Protein AF-A0A2V6VYV8-F1 (afdb_monomer)

Structure (mmCIF, N/CA/C/O backbone):
data_AF-A0A2V6VYV8-F1
#
_entry.id   AF-A0A2V6VYV8-F1
#
loop_
_atom_site.group_PDB
_atom_site.id
_atom_site.type_symbol
_atom_site.label_atom_id
_atom_site.label_alt_id
_atom_site.label_comp_id
_atom_site.label_asym_id
_atom_site.label_entity_id
_atom_site.label_seq_id
_atom_site.pdbx_PDB_ins_code
_atom_site.Cartn_x
_atom_site.Cartn_y
_atom_site.Cartn_z
_atom_site.occupancy
_atom_site.B_iso_or_equiv
_atom_site.auth_seq_id
_atom_site.auth_comp_id
_atom_site.auth_asym_id
_atom_site.auth_atom_id
_atom_site.pdbx_PDB_model_num
ATOM 1 N N . MET A 1 1 ? -7.752 -7.048 8.127 1.00 74.19 1 MET A N 1
ATOM 2 C CA . MET A 1 1 ? -6.742 -6.313 7.335 1.00 74.19 1 MET A CA 1
ATOM 3 C C . MET A 1 1 ? -7.467 -5.570 6.219 1.00 74.19 1 MET A C 1
ATOM 5 O O . MET A 1 1 ? -8.285 -6.198 5.564 1.00 74.19 1 MET A O 1
ATOM 9 N N . LEU A 1 2 ? -7.245 -4.263 6.043 1.00 86.38 2 LEU A N 1
ATOM 10 C CA . LEU A 1 2 ? -7.823 -3.490 4.931 1.00 86.38 2 LEU A CA 1
ATOM 11 C C . LEU A 1 2 ? -6.722 -3.170 3.929 1.00 86.38 2 LEU A C 1
ATOM 13 O O . LEU A 1 2 ? -5.748 -2.517 4.293 1.00 86.38 2 LEU A O 1
ATOM 17 N N . ILE A 1 3 ? -6.866 -3.623 2.689 1.00 88.94 3 ILE A N 1
ATOM 18 C CA . ILE A 1 3 ? -5.877 -3.365 1.648 1.00 88.94 3 ILE A CA 1
ATOM 19 C C . ILE A 1 3 ? -6.174 -2.013 0.993 1.00 88.94 3 ILE A C 1
ATOM 21 O O . ILE A 1 3 ? -7.302 -1.714 0.606 1.00 88.94 3 ILE A O 1
ATOM 25 N N . ALA A 1 4 ? -5.144 -1.188 0.852 1.00 87.50 4 ALA A N 1
ATOM 26 C CA . ALA A 1 4 ? -5.199 0.112 0.210 1.00 87.50 4 ALA A CA 1
ATOM 27 C C . ALA A 1 4 ? -4.331 0.135 -1.047 1.00 87.50 4 ALA A C 1
ATOM 29 O O . ALA A 1 4 ? -3.168 -0.277 -1.028 1.00 87.50 4 ALA A O 1
ATOM 30 N N . ARG A 1 5 ? -4.886 0.696 -2.123 1.00 89.62 5 ARG A N 1
ATOM 31 C CA . ARG A 1 5 ? -4.128 1.147 -3.289 1.00 89.62 5 ARG A CA 1
ATOM 32 C C . ARG A 1 5 ? -3.855 2.640 -3.147 1.00 89.62 5 ARG A C 1
ATOM 34 O O . ARG A 1 5 ? -4.790 3.427 -2.987 1.00 89.62 5 ARG A O 1
ATOM 41 N N . PHE A 1 6 ? -2.592 3.033 -3.230 1.00 86.88 6 PHE A N 1
ATOM 42 C CA . PHE A 1 6 ? -2.167 4.410 -2.993 1.00 86.88 6 PHE A CA 1
ATOM 43 C C . PHE A 1 6 ? -1.072 4.849 -3.965 1.00 86.88 6 PHE A C 1
ATOM 45 O O . PHE A 1 6 ? -0.425 4.026 -4.615 1.00 86.88 6 PHE A O 1
ATOM 52 N N . ARG A 1 7 ? -0.881 6.164 -4.080 1.00 87.00 7 ARG A N 1
ATOM 53 C CA . ARG A 1 7 ? 0.137 6.780 -4.937 1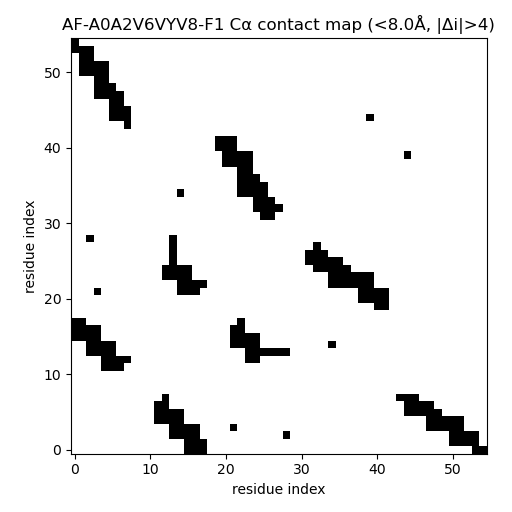.00 87.00 7 ARG A CA 1
ATOM 54 C C . ARG A 1 7 ? 1.278 7.333 -4.079 1.00 87.00 7 ARG A C 1
ATOM 56 O O . ARG A 1 7 ? 1.013 8.024 -3.097 1.00 87.00 7 ARG A O 1
ATOM 63 N N . VAL A 1 8 ? 2.521 7.039 -4.457 1.00 84.94 8 VAL A N 1
ATOM 64 C CA . VAL A 1 8 ? 3.740 7.643 -3.888 1.00 84.94 8 VAL A CA 1
ATOM 65 C C . VAL A 1 8 ? 4.615 8.100 -5.042 1.00 84.94 8 VAL A C 1
ATOM 67 O O . VAL A 1 8 ? 5.077 7.263 -5.821 1.00 84.94 8 VAL A O 1
ATOM 70 N N . GLY A 1 9 ? 4.818 9.413 -5.166 1.00 84.81 9 GLY A N 1
ATOM 71 C CA . GLY A 1 9 ? 5.368 10.000 -6.391 1.00 84.81 9 GLY A CA 1
ATOM 72 C C . GLY A 1 9 ? 4.543 9.559 -7.605 1.00 84.81 9 GLY A C 1
ATOM 73 O O . GLY A 1 9 ? 3.312 9.557 -7.554 1.00 84.81 9 GLY A O 1
ATOM 74 N N . ASP A 1 10 ? 5.219 9.067 -8.642 1.00 85.38 10 ASP A N 1
ATOM 75 C CA . ASP A 1 10 ? 4.584 8.554 -9.864 1.00 85.38 10 ASP A CA 1
ATOM 76 C C . ASP A 1 10 ? 4.330 7.039 -9.861 1.00 85.38 10 ASP A C 1
ATOM 78 O O . ASP A 1 10 ? 3.988 6.448 -10.891 1.00 85.38 10 ASP A O 1
ATOM 82 N N . ALA A 1 11 ? 4.440 6.389 -8.700 1.00 86.00 11 ALA A N 1
ATOM 83 C CA . ALA A 1 11 ? 4.203 4.958 -8.560 1.00 86.00 11 ALA A CA 1
ATOM 84 C C . ALA A 1 11 ? 2.874 4.661 -7.856 1.00 86.00 11 ALA A C 1
ATOM 86 O O . ALA A 1 11 ? 2.540 5.239 -6.819 1.00 86.00 11 ALA A O 1
ATOM 87 N N . THR A 1 12 ? 2.128 3.699 -8.401 1.00 88.19 12 THR A N 1
ATOM 88 C CA . THR A 1 12 ? 0.995 3.076 -7.708 1.00 88.19 12 THR A CA 1
ATOM 89 C C . THR A 1 12 ? 1.523 1.918 -6.872 1.00 88.19 12 THR A C 1
ATOM 91 O O . THR A 1 12 ? 2.246 1.060 -7.378 1.00 88.19 12 THR A O 1
ATOM 94 N N . ARG A 1 13 ? 1.169 1.899 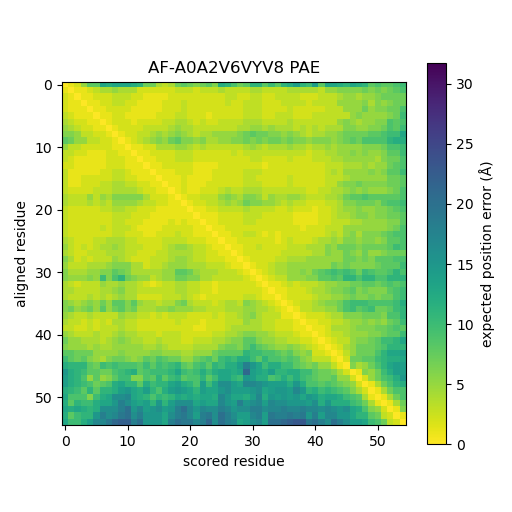-5.591 1.00 89.62 13 ARG A N 1
ATOM 95 C CA . ARG A 1 13 ? 1.586 0.893 -4.613 1.00 89.62 13 ARG A CA 1
ATOM 96 C C . ARG A 1 13 ? 0.364 0.290 -3.927 1.00 89.62 13 ARG A C 1
ATOM 98 O O . ARG A 1 13 ? -0.730 0.862 -3.952 1.00 89.62 13 ARG A O 1
ATOM 105 N N . TYR A 1 14 ? 0.579 -0.858 -3.300 1.00 90.25 14 TYR A N 1
ATOM 106 C CA . TYR A 1 14 ? -0.417 -1.546 -2.493 1.00 90.25 14 TYR A CA 1
ATOM 107 C C . TYR A 1 14 ? 0.115 -1.744 -1.082 1.00 90.25 14 TYR A C 1
ATOM 109 O O . TYR A 1 14 ? 1.322 -1.828 -0.853 1.00 90.25 14 TYR A O 1
ATOM 117 N N . GLY A 1 15 ? -0.787 -1.784 -0.118 1.00 91.75 15 GLY A N 1
ATOM 118 C CA . GLY A 1 15 ? -0.422 -1.956 1.275 1.00 91.75 15 GLY A CA 1
ATOM 119 C C . GLY A 1 15 ? -1.625 -2.242 2.145 1.00 91.75 15 GLY A C 1
ATOM 120 O O . GLY A 1 15 ? -2.742 -2.324 1.645 1.00 91.75 15 GLY A O 1
ATOM 121 N N . ALA A 1 16 ? -1.397 -2.386 3.443 1.00 90.62 16 ALA A N 1
ATOM 122 C CA . ALA A 1 16 ? -2.458 -2.556 4.424 1.00 90.62 16 ALA A CA 1
ATOM 123 C C . ALA A 1 16 ? -2.601 -1.287 5.266 1.00 90.62 16 ALA A C 1
ATOM 125 O O . ALA A 1 16 ? -1.602 -0.729 5.722 1.00 90.62 16 ALA A O 1
ATOM 126 N N . LEU A 1 17 ? -3.838 -0.840 5.473 1.00 89.19 17 LEU A N 1
ATOM 127 C CA . LEU A 1 17 ? -4.163 0.206 6.434 1.00 89.19 17 LEU A CA 1
ATOM 128 C C . LEU A 1 17 ? -3.975 -0.330 7.854 1.00 89.19 17 LEU A C 1
ATOM 130 O O . LEU A 1 17 ? -4.627 -1.294 8.261 1.00 89.19 17 LEU A O 1
ATOM 134 N N . GLU A 1 18 ? -3.106 0.337 8.602 1.00 88.44 18 GLU A N 1
ATOM 135 C CA . GLU A 1 18 ? -2.871 0.131 10.026 1.00 88.44 18 GLU A CA 1
ATOM 136 C C . GLU A 1 18 ? -2.995 1.490 10.727 1.00 88.44 18 GLU A C 1
ATOM 138 O O . GLU A 1 18 ? -2.113 2.353 10.645 1.00 88.44 18 GLU A O 1
ATOM 143 N N . GLY A 1 19 ? -4.144 1.715 11.371 1.00 86.69 19 GLY A N 1
ATOM 144 C CA . GLY A 1 19 ? -4.485 3.002 11.976 1.00 86.69 19 GLY A CA 1
ATOM 145 C C . GLY A 1 19 ? -4.456 4.141 10.952 1.00 86.69 19 GLY A C 1
ATOM 146 O O . GLY A 1 19 ? -5.184 4.119 9.964 1.00 86.69 19 GLY A O 1
ATOM 147 N N . LYS A 1 20 ? -3.594 5.138 11.191 1.00 86.62 20 LYS A N 1
ATOM 148 C CA . LYS A 1 20 ? -3.397 6.310 10.315 1.00 86.62 20 LYS A CA 1
ATOM 149 C C . LYS A 1 20 ? -2.229 6.149 9.334 1.00 86.62 20 LYS A C 1
ATOM 151 O O . LYS A 1 20 ? -1.693 7.139 8.833 1.00 86.62 20 LYS A O 1
ATOM 156 N N . THR A 1 21 ? -1.797 4.916 9.088 1.00 89.56 21 THR A N 1
ATOM 157 C CA . THR A 1 21 ? -0.672 4.616 8.199 1.00 89.56 21 THR A CA 1
ATOM 158 C C . THR A 1 21 ? -1.018 3.504 7.225 1.00 89.56 21 THR A C 1
ATOM 160 O O . THR A 1 21 ? -1.859 2.652 7.506 1.00 89.56 21 THR A O 1
ATOM 163 N N . VAL A 1 22 ? -0.350 3.505 6.076 1.00 90.75 22 VAL A N 1
ATOM 164 C CA . VAL A 1 22 ? -0.340 2.378 5.148 1.00 90.75 22 VAL A CA 1
ATOM 165 C C . VAL A 1 22 ? 1.015 1.692 5.233 1.00 90.75 22 VAL A C 1
ATOM 167 O O . VAL A 1 22 ? 2.053 2.320 5.006 1.00 90.75 22 VAL A O 1
ATOM 170 N N . ILE A 1 23 ? 1.013 0.397 5.531 1.00 92.50 23 ILE A N 1
ATOM 171 C CA . ILE A 1 23 ? 2.202 -0.446 5.426 1.00 92.50 23 ILE A CA 1
ATOM 172 C C . ILE A 1 23 ? 2.299 -0.936 3.988 1.00 92.50 23 ILE A C 1
ATOM 174 O O . ILE A 1 23 ? 1.455 -1.713 3.540 1.00 92.50 23 ILE A O 1
ATOM 178 N N . GLU A 1 24 ? 3.316 -0.492 3.257 1.00 91.69 24 GLU A N 1
ATOM 179 C CA . GLU A 1 24 ? 3.547 -0.927 1.882 1.00 91.69 24 GLU A CA 1
ATOM 180 C C . GLU A 1 24 ? 3.819 -2.430 1.842 1.00 91.69 24 GLU A C 1
ATOM 182 O O . GLU A 1 24 ? 4.548 -2.973 2.676 1.00 91.69 24 GLU A O 1
ATOM 187 N N . HIS A 1 25 ? 3.214 -3.104 0.876 1.00 93.00 25 HIS A N 1
ATOM 188 C CA . HIS A 1 25 ? 3.431 -4.514 0.602 1.00 93.00 25 HIS A CA 1
ATOM 189 C C . HIS A 1 25 ? 4.107 -4.662 -0.759 1.00 93.00 25 HIS A C 1
ATOM 191 O O . HIS A 1 25 ? 3.853 -3.895 -1.689 1.00 93.00 25 HIS A O 1
ATOM 197 N N . ALA A 1 26 ? 4.983 -5.656 -0.871 1.00 89.75 26 ALA A N 1
ATOM 198 C CA . ALA A 1 26 ? 5.531 -6.065 -2.152 1.00 89.75 26 ALA A CA 1
ATOM 199 C C . ALA A 1 26 ? 4.448 -6.791 -2.959 1.00 89.75 26 ALA A C 1
ATOM 201 O O . ALA A 1 26 ? 3.731 -7.624 -2.403 1.00 89.75 26 ALA A O 1
ATOM 202 N N . GLY A 1 27 ? 4.374 -6.477 -4.256 1.00 88.44 27 GLY A N 1
ATOM 203 C CA . GLY A 1 27 ? 3.432 -7.064 -5.207 1.00 88.44 27 GLY A CA 1
ATOM 204 C C . GLY A 1 27 ? 2.035 -6.446 -5.162 1.00 88.44 27 GLY A C 1
ATOM 205 O O . GLY A 1 27 ? 1.874 -5.250 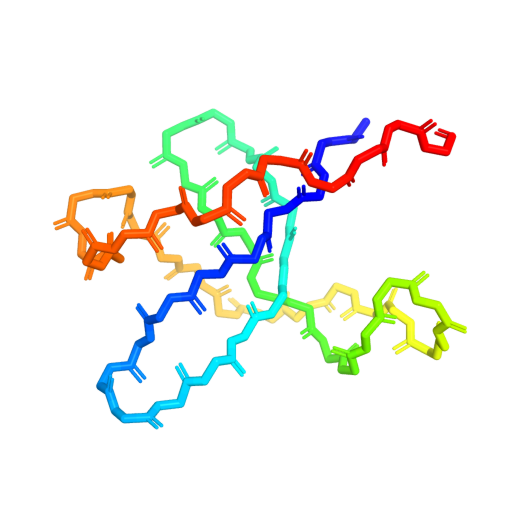-4.904 1.00 88.44 27 GLY A O 1
ATOM 206 N N . THR A 1 28 ? 1.025 -7.252 -5.482 1.00 87.56 28 THR A N 1
ATOM 207 C CA . THR A 1 28 ? -0.375 -6.823 -5.592 1.00 87.56 28 THR A CA 1
ATOM 208 C C . THR A 1 28 ? -1.283 -7.738 -4.774 1.00 87.56 28 THR A C 1
ATOM 210 O O . THR A 1 28 ? -0.902 -8.874 -4.496 1.00 87.56 28 THR A O 1
ATOM 213 N N . PRO A 1 29 ? -2.494 -7.286 -4.407 1.00 85.88 29 PRO A N 1
ATOM 214 C CA . PRO A 1 29 ? -3.426 -8.074 -3.596 1.00 85.88 29 PRO A CA 1
ATOM 215 C C . PRO A 1 29 ? -3.886 -9.379 -4.255 1.00 85.88 29 PRO A C 1
ATOM 217 O O . PRO A 1 29 ? -4.353 -10.277 -3.569 1.00 85.88 29 PRO A O 1
ATOM 220 N N . TRP A 1 30 ? -3.772 -9.469 -5.583 1.00 84.31 30 TRP A N 1
ATOM 221 C CA . TRP A 1 30 ? -4.194 -10.624 -6.384 1.00 84.31 30 TRP A CA 1
ATOM 222 C C . T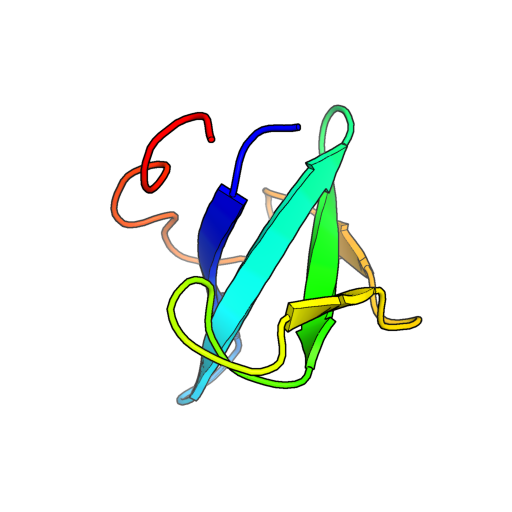RP A 1 30 ? -3.038 -11.583 -6.705 1.00 84.31 30 TRP A C 1
ATOM 224 O O . TRP A 1 30 ? -3.228 -12.551 -7.433 1.00 84.31 30 TRP A O 1
ATOM 234 N N . ALA A 1 31 ? -1.833 -11.290 -6.216 1.00 84.56 31 ALA A N 1
ATOM 235 C CA . ALA A 1 31 ? -0.628 -12.084 -6.427 1.00 84.56 31 ALA A CA 1
ATOM 236 C C . ALA A 1 31 ? 0.147 -12.198 -5.103 1.00 84.56 31 ALA A C 1
ATOM 238 O O . ALA A 1 31 ? -0.435 -12.143 -4.019 1.00 84.56 31 ALA A O 1
ATOM 239 N N . THR A 1 32 ? 1.472 -12.348 -5.166 1.00 83.44 32 THR A N 1
ATOM 240 C CA . THR A 1 32 ? 2.333 -12.321 -3.980 1.00 83.44 32 THR A CA 1
ATOM 241 C C . THR A 1 32 ? 2.175 -10.982 -3.255 1.00 83.44 32 THR A C 1
ATOM 243 O O . THR A 1 32 ? 2.688 -9.972 -3.726 1.00 83.44 32 THR A O 1
ATOM 246 N N . PHE A 1 33 ? 1.481 -10.979 -2.113 1.00 89.62 33 PHE A N 1
ATOM 247 C CA . PHE A 1 33 ? 1.203 -9.790 -1.305 1.00 89.62 33 PHE A CA 1
ATOM 248 C C . PHE A 1 33 ? 1.915 -9.884 0.047 1.00 89.62 33 PHE A C 1
ATOM 250 O O . PHE A 1 33 ? 1.357 -10.342 1.045 1.00 89.62 33 PHE A O 1
ATOM 257 N N . ARG A 1 34 ? 3.193 -9.489 0.084 1.00 90.50 34 ARG A N 1
ATOM 258 C CA . ARG A 1 34 ? 4.040 -9.655 1.278 1.00 90.50 34 ARG A CA 1
ATOM 259 C C . ARG A 1 34 ? 4.269 -8.328 1.979 1.00 90.50 34 ARG A C 1
ATOM 261 O O . ARG A 1 34 ? 4.718 -7.369 1.355 1.00 90.50 34 ARG A O 1
ATOM 268 N N . ARG A 1 35 ? 4.031 -8.294 3.292 1.00 89.81 35 ARG A N 1
ATOM 269 C CA . ARG A 1 35 ? 4.269 -7.113 4.131 1.00 89.81 35 ARG A CA 1
ATOM 270 C C . ARG A 1 35 ? 5.699 -6.604 3.964 1.00 89.81 35 ARG A C 1
ATOM 272 O O . ARG A 1 35 ? 6.662 -7.334 4.200 1.00 89.81 35 ARG A O 1
ATOM 279 N N . GLY A 1 36 ? 5.823 -5.353 3.541 1.00 87.00 36 GLY A N 1
ATOM 280 C CA . GLY A 1 36 ? 7.091 -4.649 3.437 1.00 87.00 36 GLY A CA 1
ATOM 281 C C . GLY A 1 36 ? 7.460 -3.935 4.737 1.00 87.00 36 GLY A C 1
ATOM 282 O O . GLY A 1 36 ? 6.769 -4.017 5.752 1.00 87.00 36 GLY A O 1
ATOM 283 N N . ARG A 1 37 ? 8.582 -3.209 4.695 1.00 84.94 37 ARG A N 1
ATOM 284 C CA . ARG A 1 37 ? 9.084 -2.407 5.827 1.00 84.94 37 ARG A CA 1
ATOM 285 C C . ARG A 1 37 ? 8.691 -0.930 5.749 1.00 84.94 37 ARG A C 1
ATOM 287 O O . ARG A 1 37 ? 8.759 -0.233 6.757 1.00 84.94 37 ARG A O 1
ATOM 294 N N . LYS A 1 38 ? 8.292 -0.445 4.567 1.00 90.19 38 LYS A N 1
ATOM 295 C CA . LYS A 1 38 ? 8.008 0.974 4.335 1.00 90.19 38 LYS A CA 1
ATOM 296 C C . LYS A 1 38 ? 6.608 1.327 4.829 1.00 90.19 38 LYS A C 1
ATOM 298 O O . LYS A 1 38 ? 5.641 0.630 4.528 1.00 90.19 38 LYS A O 1
ATOM 303 N N . ARG A 1 39 ? 6.518 2.411 5.594 1.00 91.06 39 ARG A N 1
ATOM 304 C CA . ARG A 1 39 ? 5.266 2.948 6.131 1.00 91.06 39 ARG A CA 1
ATOM 305 C C . ARG A 1 39 ? 5.033 4.318 5.530 1.00 91.06 39 ARG A C 1
ATOM 307 O O . ARG A 1 39 ? 5.974 5.101 5.429 1.00 91.06 39 ARG A O 1
ATOM 314 N N . HIS A 1 4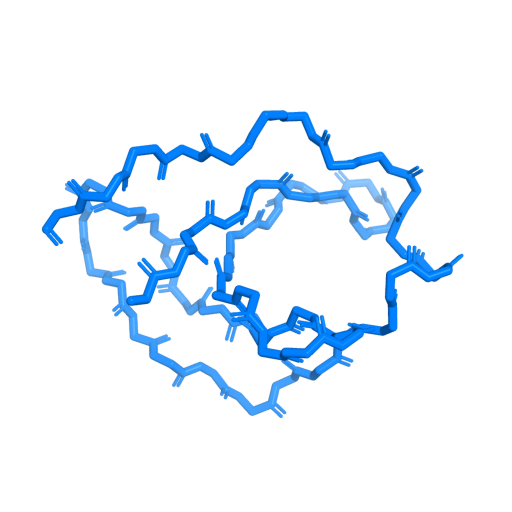0 ? 3.790 4.599 5.177 1.00 88.31 40 HIS A N 1
ATOM 315 C CA . HIS A 1 40 ? 3.389 5.896 4.658 1.00 88.31 40 HIS A CA 1
ATOM 316 C C . HIS A 1 40 ? 2.277 6.466 5.525 1.00 88.31 40 HIS A C 1
ATOM 318 O O . HIS A 1 40 ? 1.299 5.775 5.815 1.00 88.31 40 HIS A O 1
ATOM 324 N N . SER A 1 41 ? 2.423 7.718 5.953 1.00 87.12 41 SER A N 1
ATOM 325 C CA . SER A 1 41 ? 1.324 8.434 6.604 1.00 87.12 41 SER A CA 1
ATOM 326 C C . SER A 1 41 ? 0.210 8.680 5.591 1.00 87.12 41 SER A C 1
ATOM 328 O O . SER A 1 41 ? 0.505 9.018 4.445 1.00 87.12 41 SER A O 1
ATOM 330 N N . LEU A 1 42 ? -1.059 8.579 6.006 1.00 81.56 42 LEU A N 1
ATOM 331 C CA . LEU A 1 42 ? -2.195 8.902 5.127 1.00 81.56 42 LEU A CA 1
ATOM 332 C C . LEU A 1 42 ? -2.132 10.335 4.576 1.00 81.56 42 LEU A C 1
ATOM 334 O O . LEU A 1 42 ? -2.638 10.584 3.492 1.00 81.56 42 LEU A O 1
ATOM 338 N N . HIS A 1 43 ? -1.459 11.250 5.277 1.00 79.62 43 HIS A N 1
ATOM 339 C CA . HIS A 1 43 ? -1.234 12.621 4.810 1.00 79.62 43 HIS A CA 1
ATOM 340 C C . HIS A 1 43 ? -0.203 12.724 3.673 1.00 79.62 43 HIS A C 1
ATOM 342 O O . HIS A 1 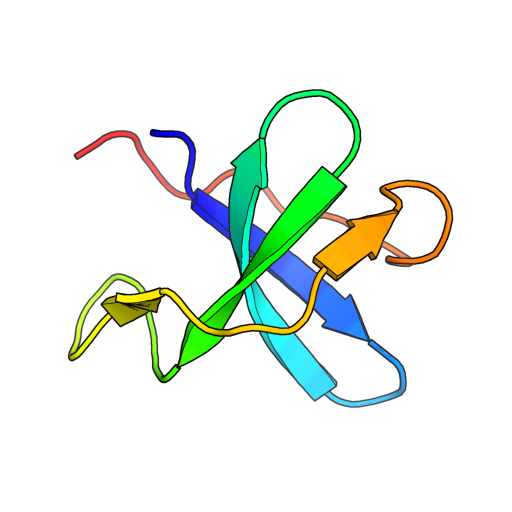43 ? -0.213 13.696 2.928 1.00 79.62 43 HIS A O 1
ATOM 348 N N . GLN A 1 44 ? 0.708 11.752 3.555 1.00 73.62 44 GLN A N 1
ATOM 349 C CA . GLN A 1 44 ? 1.768 11.735 2.536 1.00 73.62 44 GLN A CA 1
ATOM 350 C C . GLN A 1 44 ? 1.337 11.009 1.261 1.00 73.62 44 GLN A C 1
ATOM 352 O O . GLN A 1 44 ? 1.865 11.276 0.183 1.00 73.62 44 GLN A O 1
ATOM 357 N N . VAL A 1 45 ? 0.404 10.062 1.375 1.00 72.56 45 VAL A N 1
ATOM 358 C CA . VAL A 1 45 ? -0.112 9.327 0.220 1.00 7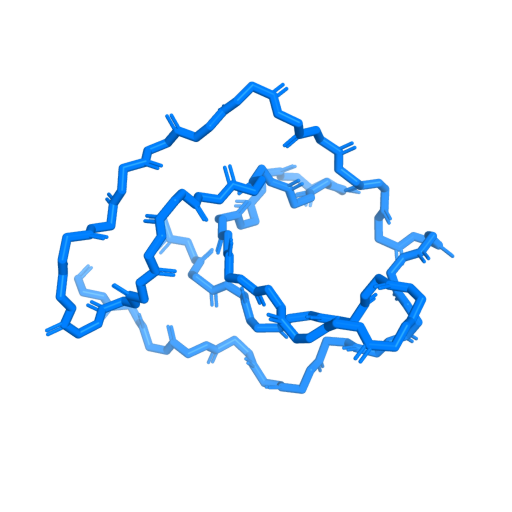2.56 45 VAL A CA 1
ATOM 359 C C . VAL A 1 45 ? -1.225 10.128 -0.431 1.00 72.56 45 VAL A C 1
ATOM 361 O O . VAL A 1 45 ? -2.316 10.238 0.112 1.00 72.56 45 VAL A O 1
ATOM 364 N N . GLY A 1 46 ? -0.938 10.691 -1.607 1.00 71.12 46 GLY A N 1
ATOM 365 C CA . GLY A 1 46 ? -1.793 11.713 -2.220 1.00 71.12 46 GLY A CA 1
ATOM 366 C C . GLY A 1 46 ? -3.274 11.326 -2.320 1.00 71.12 46 GLY A C 1
ATOM 367 O O . GLY A 1 46 ? -4.140 12.072 -1.882 1.00 71.12 46 GLY A O 1
ATOM 368 N N . SER A 1 47 ? -3.599 10.155 -2.878 1.00 65.94 47 SER A N 1
ATOM 369 C CA . SER A 1 47 ? -4.983 9.658 -2.926 1.00 65.94 47 SER A CA 1
ATOM 370 C C . SER A 1 47 ? -5.051 8.148 -2.734 1.00 65.94 47 SER A C 1
ATOM 372 O O . SER A 1 47 ? -4.434 7.379 -3.478 1.00 65.94 47 SER A O 1
ATOM 374 N N . LEU A 1 48 ? -5.855 7.723 -1.762 1.00 65.38 48 LEU A N 1
ATOM 375 C CA . LEU A 1 48 ? -6.285 6.338 -1.598 1.00 65.38 48 LEU A CA 1
ATOM 376 C C . LEU A 1 48 ? -7.441 6.101 -2.565 1.00 65.38 48 LEU A C 1
ATOM 378 O O . LEU A 1 48 ? -8.571 6.506 -2.305 1.00 65.38 48 LEU A O 1
ATOM 382 N N . LYS A 1 49 ? -7.169 5.481 -3.714 1.00 59.56 49 LYS A N 1
ATOM 383 C CA . LYS A 1 49 ? -8.234 5.168 -4.676 1.00 59.56 49 LYS A CA 1
ATOM 384 C C . LYS A 1 49 ? -8.866 3.833 -4.301 1.00 59.56 49 LYS A C 1
ATOM 386 O O . LYS A 1 49 ? -8.443 2.811 -4.843 1.00 59.56 49 LYS A O 1
ATOM 391 N N . ASN A 1 50 ? -9.869 3.911 -3.424 1.00 57.44 50 ASN A N 1
ATOM 392 C CA . ASN A 1 50 ? -10.679 2.835 -2.842 1.00 57.44 50 ASN A CA 1
ATOM 393 C C . ASN A 1 50 ? -9.894 1.788 -2.025 1.00 57.44 50 ASN A C 1
ATOM 395 O O . ASN A 1 50 ? -8.926 1.213 -2.528 1.00 57.44 50 ASN A O 1
ATOM 399 N N . PRO A 1 51 ? -10.321 1.471 -0.785 1.00 61.38 51 PRO A N 1
ATOM 400 C CA . PRO A 1 51 ? -9.871 0.253 -0.124 1.00 61.38 51 PRO A CA 1
ATOM 401 C C . PRO A 1 51 ? -10.342 -0.949 -0.953 1.00 61.38 51 PRO A C 1
ATOM 403 O O . PRO A 1 51 ? -11.534 -1.123 -1.206 1.00 61.38 51 PRO A O 1
ATOM 406 N N . VAL A 1 52 ? -9.393 -1.748 -1.433 1.00 61.97 52 VAL A N 1
ATOM 407 C CA . VAL A 1 52 ? -9.681 -2.933 -2.241 1.00 61.97 52 VAL A CA 1
ATOM 408 C C . VAL A 1 52 ? -9.949 -4.066 -1.261 1.00 61.97 52 VAL A C 1
ATOM 410 O O . VAL A 1 52 ? -9.015 -4.540 -0.638 1.00 61.97 52 VAL A O 1
ATOM 413 N N . VAL A 1 53 ? -11.230 -4.404 -1.103 1.00 56.78 53 VAL A N 1
ATOM 414 C CA . VAL A 1 53 ? -11.840 -5.651 -0.589 1.00 56.78 53 VAL A CA 1
ATOM 415 C C . VAL A 1 53 ? -11.147 -6.372 0.586 1.00 56.78 53 VAL A C 1
ATOM 417 O O . VAL A 1 53 ? -9.974 -6.731 0.568 1.00 56.78 53 VAL A O 1
ATOM 420 N N . LYS A 1 54 ? -11.945 -6.671 1.614 1.00 50.44 54 LYS A N 1
ATOM 421 C CA . LYS A 1 54 ? -11.594 -7.549 2.735 1.00 50.44 54 LYS A CA 1
ATOM 422 C C . LYS A 1 54 ? -11.576 -9.001 2.224 1.00 50.44 54 LYS A C 1
ATOM 424 O O . LYS A 1 54 ? -12.637 -9.507 1.874 1.00 50.44 54 LYS A O 1
ATOM 429 N N . LEU A 1 55 ? -10.395 -9.617 2.129 1.00 52.56 55 LEU A N 1
ATOM 430 C CA . LEU A 1 55 ? -10.274 -11.081 2.080 1.00 52.56 55 LEU A C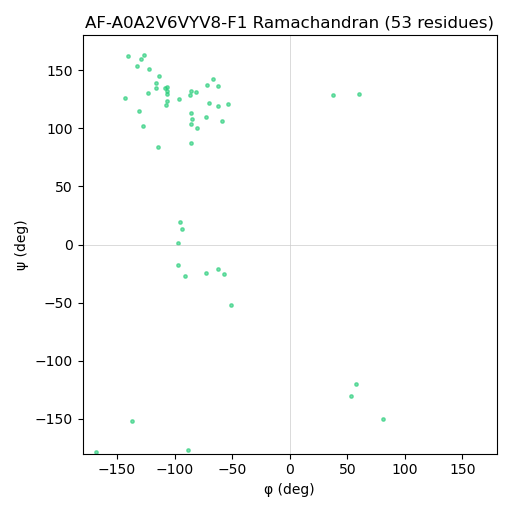A 1
ATOM 431 C C . LEU A 1 55 ? -10.541 -11.656 3.475 1.00 52.56 55 LEU A C 1
ATOM 433 O O . LEU A 1 55 ? -10.143 -10.985 4.463 1.00 52.56 55 LEU A O 1
#

Secondary structure (DSSP, 8-state):
-EEEEEEETTEEEEEEEETTEEEEEES-TTS--EEEEEEEETTTSS----EE---

Mean predicted aligned error: 5.39 Å

Radius of gyration: 9.92 Å; Cα c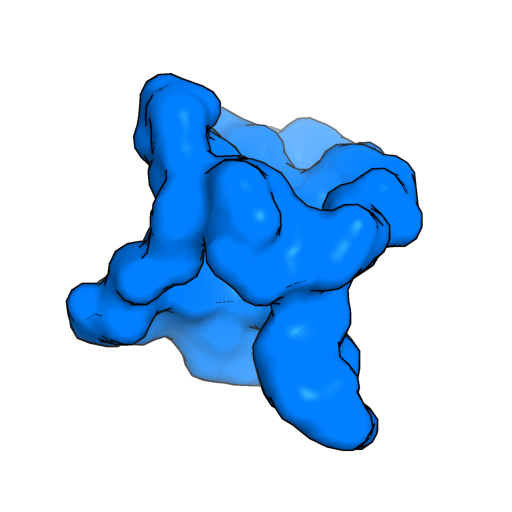ontacts (8 Å, |Δi|>4): 116; chains: 1; bounding box: 21×25×22 Å

Sequence (55 aa):
MLIARFRVGDATRYGALEGKTVIEHAGTPWATFRRGRKRHSLHQVGSLKNPVVKL

Solvent-accessible surface area (backbone atoms only — not comparable to full-atom values): 3240 Å² total; per-residue (Å²): 120,44,32,36,34,35,32,57,88,97,42,82,48,31,24,35,53,55,89,73,28,32,38,32,27,46,64,40,93,90,56,68,63,43,85,50,90,54,73,40,47,60,88,69,34,78,51,71,69,56,73,55,70,75,125

Nearest PDB structures (foldseek):
  3rr6-assembly1_A  TM=7.595E-01  e=9.097E-02  Mycobacteroides abscessus ATCC 19977
  7zu4-assembly2_B  TM=6.290E-01  e=8.551E-01  parechovirus A1
  8i9p-assembly1_LM  TM=4.191E-01  e=1.996E+00  Thermochaetoides thermophila DSM 1495

Foldseek 3Di:
DWKWFFDQPNDIFIADDDPQKGFTFPDDPVDPTHGDDDIGGVVRGPDGPDGPDDD

pLDDT: mean 82.05, std 11.35, range [50.44, 93.0]